Protein AF-A0A2V8X246-F1 (afdb_monomer)

Nearest PDB structures (foldseek):
  6pwk-assembly1_B  TM=8.351E-01  e=4.492E-05  Vibrio cholerae O1 str. 2010EL-1786
  5irf-assembly2_B  TM=7.616E-01  e=2.683E+00  Roseburia intestinalis XB6B4
  5irg-assembly1_A  TM=8.166E-01  e=4.002E+00  Roseburia intestinalis XB6B4
  6ar1-assembly1_A  TM=6.559E-01  e=4.002E+00  Geobacillus stearothermophilus

Radius of gyration: 13.62 Å; Cα contacts (8 Å, |Δi|>4): 117; chains: 1; bounding box: 33×28×34 Å

Structure (mmCIF, N/CA/C/O backbone):
data_AF-A0A2V8X246-F1
#
_entry.id   AF-A0A2V8X246-F1
#
loop_
_atom_site.group_PDB
_atom_site.id
_atom_site.type_symbol
_atom_site.label_atom_id
_atom_site.label_alt_id
_atom_site.label_comp_id
_atom_site.label_asym_id
_atom_site.label_entity_id
_atom_site.label_seq_id
_atom_site.pdbx_PDB_ins_code
_atom_site.Cartn_x
_atom_site.Cartn_y
_atom_site.Cartn_z
_atom_site.occupancy
_atom_site.B_iso_or_equiv
_atom_site.auth_seq_id
_atom_site.auth_comp_id
_atom_site.auth_asym_id
_atom_site.auth_atom_id
_atom_site.pdbx_PDB_model_num
ATOM 1 N N . MET A 1 1 ?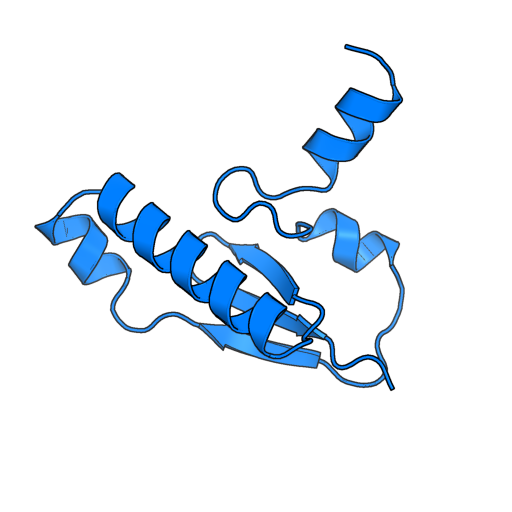 7.720 18.106 13.584 1.00 74.81 1 MET A N 1
ATOM 2 C CA . MET A 1 1 ? 6.454 17.372 13.395 1.00 74.81 1 MET A CA 1
ATOM 3 C C . MET A 1 1 ? 5.668 17.385 14.689 1.00 74.81 1 MET A C 1
ATOM 5 O O . MET A 1 1 ? 6.278 17.259 15.746 1.00 74.81 1 MET A O 1
ATOM 9 N N . SER A 1 2 ? 4.349 17.556 14.618 1.00 94.06 2 SER A N 1
ATOM 10 C CA . SER A 1 2 ? 3.457 17.348 15.760 1.00 94.06 2 SER A CA 1
ATOM 11 C C . SER A 1 2 ? 3.306 15.845 16.066 1.00 94.06 2 SER A C 1
ATOM 13 O O . SER A 1 2 ? 3.554 15.017 15.184 1.00 94.06 2 SER A O 1
ATOM 15 N N . PRO A 1 3 ? 2.874 15.462 17.283 1.00 91.38 3 PRO A N 1
ATOM 16 C CA . PRO A 1 3 ? 2.559 14.065 17.604 1.00 91.38 3 PRO A CA 1
ATOM 17 C C . PRO A 1 3 ? 1.540 13.434 16.643 1.00 91.38 3 PRO A C 1
ATOM 19 O O . PRO A 1 3 ? 1.615 12.248 16.342 1.00 91.38 3 PRO A O 1
ATOM 22 N N . GLU A 1 4 ? 0.613 14.240 16.126 1.00 88.88 4 GLU A N 1
ATOM 23 C CA . GLU A 1 4 ? -0.405 13.812 15.168 1.00 88.88 4 GLU A CA 1
ATOM 24 C C . GLU A 1 4 ? 0.185 13.492 13.790 1.00 88.88 4 GLU A C 1
ATOM 26 O O . GLU A 1 4 ? -0.129 12.452 13.217 1.00 88.88 4 GLU A O 1
ATOM 31 N N . GLN A 1 5 ? 1.108 14.324 13.295 1.00 87.44 5 GLN A N 1
ATOM 32 C CA . GLN A 1 5 ? 1.837 14.048 12.052 1.00 87.44 5 GLN A CA 1
ATOM 33 C C . GLN A 1 5 ? 2.658 12.759 12.164 1.00 87.44 5 GLN A C 1
ATOM 35 O O . GLN A 1 5 ? 2.649 11.937 11.254 1.00 87.44 5 GLN A O 1
ATOM 40 N N . LEU A 1 6 ? 3.303 12.546 13.315 1.00 88.12 6 LEU A N 1
ATOM 41 C CA . LEU A 1 6 ? 4.074 11.331 13.584 1.00 88.12 6 LEU A CA 1
ATOM 42 C C . LEU A 1 6 ? 3.178 10.086 13.597 1.00 88.12 6 LEU A C 1
ATOM 44 O O . LEU A 1 6 ? 3.543 9.041 13.064 1.00 88.12 6 LEU A O 1
ATOM 48 N N . ARG A 1 7 ? 1.980 10.206 14.181 1.00 88.25 7 ARG A N 1
ATOM 49 C CA . ARG A 1 7 ? 0.991 9.127 14.191 1.00 88.25 7 ARG A CA 1
ATOM 50 C C . ARG A 1 7 ? 0.499 8.802 12.781 1.00 88.25 7 ARG A C 1
ATOM 52 O O . ARG A 1 7 ? 0.405 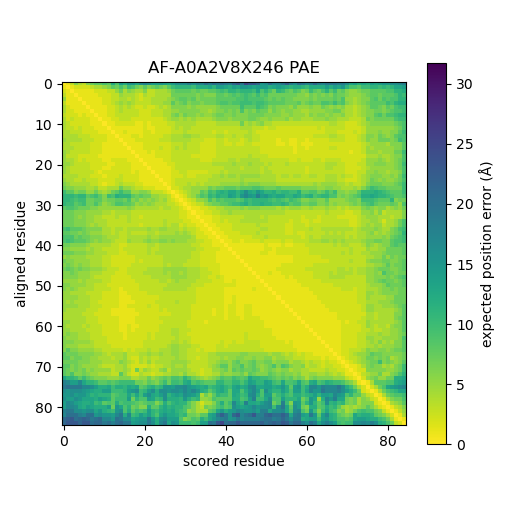7.628 12.444 1.00 88.25 7 ARG A O 1
ATOM 59 N N . GLN A 1 8 ? 0.213 9.812 11.963 1.00 86.00 8 GLN A N 1
ATOM 60 C CA . GLN A 1 8 ? -0.235 9.608 10.583 1.00 86.00 8 GLN A CA 1
ATOM 61 C C . GLN A 1 8 ? 0.818 8.893 9.730 1.00 86.00 8 GLN A C 1
ATOM 63 O O . GLN A 1 8 ? 0.485 7.935 9.034 1.00 86.00 8 GLN A O 1
ATOM 68 N N . GLU A 1 9 ? 2.090 9.280 9.837 1.00 88.81 9 GLU A N 1
ATOM 69 C CA . GLU A 1 9 ? 3.184 8.595 9.136 1.00 88.81 9 GLU A CA 1
ATOM 70 C C . GLU A 1 9 ? 3.355 7.140 9.595 1.00 88.81 9 GLU A C 1
ATOM 72 O O . GLU A 1 9 ? 3.546 6.245 8.775 1.00 88.81 9 GLU A O 1
ATOM 77 N N . LEU A 1 10 ? 3.210 6.867 10.895 1.00 91.75 10 LEU A N 1
ATOM 78 C CA . LEU A 1 10 ? 3.303 5.507 11.435 1.00 91.75 10 LEU A CA 1
ATOM 79 C C . LEU A 1 10 ? 2.163 4.584 10.993 1.00 91.75 10 LEU A C 1
ATOM 81 O O . LEU A 1 10 ? 2.324 3.363 11.062 1.00 91.75 10 LEU A O 1
ATOM 85 N N . LEU A 1 11 ? 1.028 5.142 10.571 1.00 92.19 11 LEU A N 1
ATOM 86 C CA . LEU A 1 11 ? -0.190 4.406 10.226 1.00 92.19 11 LEU A CA 1
ATOM 87 C C . LEU A 1 11 ? -0.495 4.400 8.727 1.00 92.19 11 LEU A C 1
ATOM 89 O O . LEU A 1 11 ? -1.418 3.708 8.307 1.00 92.19 11 LEU A O 1
ATOM 93 N N . THR A 1 12 ? 0.295 5.095 7.909 1.00 91.38 12 THR A N 1
ATOM 94 C CA . THR A 1 12 ? 0.054 5.230 6.468 1.00 91.38 12 THR A CA 1
ATOM 95 C C . THR A 1 12 ? 1.179 4.590 5.660 1.00 91.38 12 THR A C 1
ATOM 97 O O . THR A 1 12 ? 2.345 4.600 6.044 1.00 91.38 12 THR A O 1
ATOM 100 N N . CYS A 1 13 ? 0.835 3.981 4.530 1.00 91.38 13 CYS A N 1
ATOM 101 C CA . CYS A 1 13 ? 1.796 3.526 3.537 1.00 91.38 13 CYS A CA 1
ATOM 102 C C . CYS A 1 13 ? 2.200 4.706 2.649 1.00 91.38 13 CYS A C 1
ATOM 104 O O . CYS A 1 13 ? 1.359 5.257 1.944 1.00 91.38 13 CYS A O 1
ATOM 106 N N . GLU A 1 14 ? 3.486 5.045 2.628 1.00 90.62 14 GLU A N 1
ATOM 107 C CA . GLU A 1 14 ? 4.026 6.179 1.864 1.00 90.62 14 GLU A CA 1
ATOM 108 C C . GLU A 1 14 ? 3.701 6.115 0.360 1.00 90.62 14 GLU A C 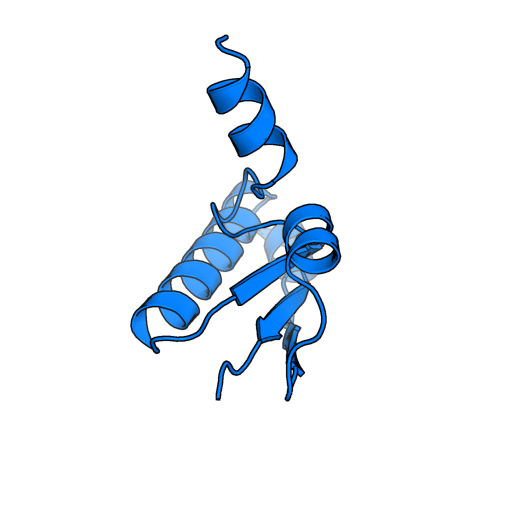1
ATOM 110 O O . GLU A 1 14 ? 3.321 7.115 -0.244 1.00 90.62 14 GLU A O 1
ATOM 115 N N . VAL A 1 15 ? 3.773 4.923 -0.242 1.00 91.19 15 VAL A N 1
ATOM 116 C CA . VAL A 1 15 ? 3.562 4.746 -1.687 1.00 91.19 15 VAL A CA 1
ATOM 117 C C . VAL A 1 15 ? 2.090 4.886 -2.075 1.00 91.19 15 VAL A C 1
ATOM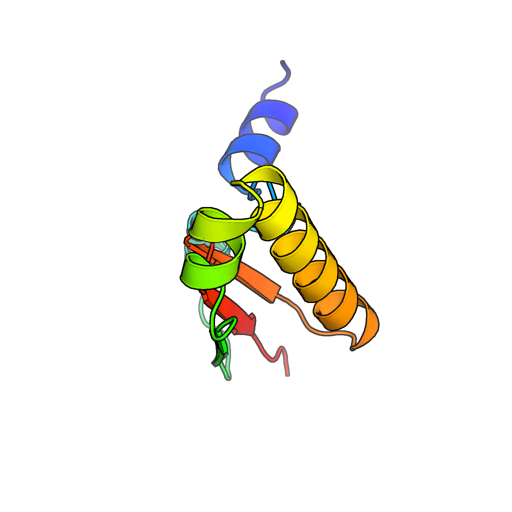 119 O O . VAL A 1 15 ? 1.767 5.549 -3.055 1.00 91.19 15 VAL A O 1
ATOM 122 N N . THR A 1 16 ? 1.185 4.248 -1.331 1.00 91.56 16 THR A N 1
ATOM 123 C CA . THR A 1 16 ? -0.239 4.145 -1.712 1.00 91.56 16 THR A CA 1
ATOM 124 C C . THR A 1 16 ? -1.128 5.183 -1.030 1.00 91.56 16 THR A C 1
ATOM 126 O O . THR A 1 16 ? -2.262 5.408 -1.452 1.00 91.56 16 THR A O 1
ATOM 129 N N . GLY A 1 17 ? -0.648 5.788 0.059 1.00 91.12 17 GLY A N 1
ATOM 130 C CA . GLY A 1 17 ? -1.440 6.624 0.956 1.00 91.12 17 GLY A CA 1
ATOM 131 C C . GLY A 1 17 ? -2.553 5.868 1.690 1.00 91.12 17 GLY A C 1
ATOM 132 O O . GLY A 1 17 ? -3.395 6.508 2.312 1.00 91.12 17 GLY A O 1
ATOM 133 N N . LEU A 1 18 ? -2.626 4.537 1.575 1.00 91.00 18 LEU A N 1
ATOM 134 C CA . LEU A 1 18 ? -3.575 3.710 2.324 1.00 91.00 18 LEU A CA 1
ATOM 135 C C . LEU A 1 18 ? -3.066 3.481 3.752 1.00 91.00 18 LEU A C 1
ATOM 137 O O . LEU A 1 18 ? -1.848 3.515 3.963 1.00 91.00 18 LEU A O 1
ATOM 141 N N . PRO A 1 19 ? -3.953 3.182 4.716 1.00 91.50 19 PRO A N 1
ATOM 142 C CA . PRO A 1 19 ? -3.532 2.677 6.011 1.00 91.50 19 PRO A CA 1
ATOM 143 C C . PRO A 1 19 ? -2.593 1.475 5.847 1.00 91.50 19 PRO A C 1
ATOM 145 O O . PRO A 1 19 ? -2.745 0.655 4.936 1.00 91.50 19 PRO A O 1
ATOM 148 N N . ASN A 1 20 ? -1.577 1.394 6.697 1.00 89.81 20 ASN A N 1
ATOM 149 C CA . ASN A 1 20 ? -0.598 0.317 6.664 1.00 89.81 20 ASN A CA 1
ATOM 150 C C . ASN A 1 20 ? -1.002 -0.835 7.599 1.00 89.81 20 ASN A C 1
ATOM 152 O O . ASN A 1 20 ? -2.029 -0.792 8.278 1.00 89.81 20 ASN A O 1
ATOM 156 N N . ARG A 1 21 ? -0.166 -1.874 7.670 1.00 85.88 21 ARG A N 1
ATOM 157 C CA . ARG A 1 21 ? -0.420 -3.033 8.536 1.00 85.88 21 ARG A CA 1
ATOM 158 C C . ARG A 1 21 ? -0.709 -2.660 9.995 1.00 85.88 21 ARG A C 1
ATOM 160 O O . ARG A 1 21 ? -1.603 -3.249 10.589 1.00 85.88 21 ARG A O 1
ATOM 167 N N . ARG A 1 22 ? 0.010 -1.684 10.554 1.00 89.12 22 ARG A N 1
ATOM 168 C CA . ARG A 1 22 ? -0.199 -1.243 11.939 1.00 89.12 22 ARG A CA 1
ATOM 169 C C . ARG A 1 22 ? -1.598 -0.663 12.119 1.00 89.12 22 ARG A C 1
ATOM 171 O O . ARG A 1 22 ? -2.247 -0.974 13.106 1.00 89.12 22 ARG A O 1
ATOM 178 N N 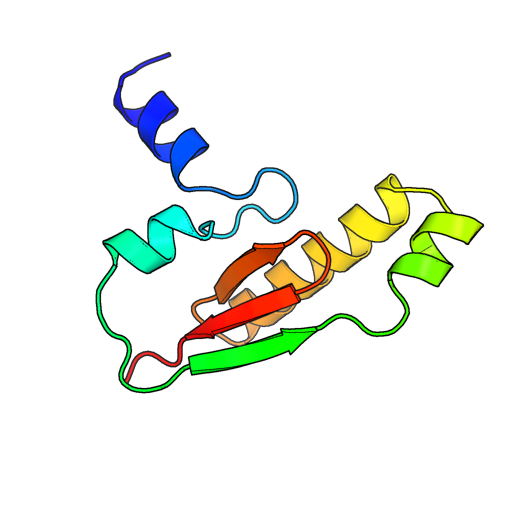. ALA A 1 23 ? -2.066 0.133 11.161 1.00 88.38 23 ALA A N 1
ATOM 179 C CA . ALA A 1 23 ? -3.416 0.681 11.207 1.00 88.38 23 ALA A CA 1
ATOM 180 C C . ALA A 1 23 ? -4.491 -0.413 11.178 1.00 88.38 23 ALA A C 1
ATOM 182 O O . ALA A 1 23 ? -5.479 -0.294 11.892 1.00 88.38 23 ALA A O 1
ATOM 183 N N . PHE A 1 24 ? -4.278 -1.496 10.422 1.00 83.69 24 PHE A N 1
ATOM 184 C CA . PHE A 1 24 ? -5.164 -2.664 10.470 1.00 83.69 24 PHE A CA 1
ATOM 185 C C . PHE A 1 24 ? -5.166 -3.330 11.841 1.00 83.69 24 PHE A C 1
ATOM 187 O O . PHE A 1 24 ? -6.227 -3.568 12.406 1.00 83.69 24 PHE A O 1
ATOM 194 N N . ASP A 1 25 ? -3.977 -3.608 12.378 1.00 85.19 25 ASP A N 1
ATOM 195 C CA . ASP A 1 25 ? -3.847 -4.285 13.666 1.00 85.19 25 ASP A CA 1
ATOM 196 C C . ASP A 1 25 ? -4.445 -3.427 14.811 1.00 85.19 25 ASP A C 1
ATOM 198 O O . ASP A 1 25 ? -4.959 -3.975 15.783 1.00 85.19 25 ASP A O 1
ATOM 202 N N . GLU A 1 26 ? -4.432 -2.090 14.688 1.00 88.75 26 GLU A N 1
ATOM 203 C CA . GLU A 1 26 ? -5.070 -1.153 15.631 1.00 88.75 26 GLU A CA 1
ATOM 204 C C . GLU A 1 26 ? -6.592 -1.000 15.439 1.00 88.75 26 GLU A C 1
ATOM 206 O O . GLU A 1 26 ? -7.281 -0.647 16.396 1.00 88.75 26 GLU A O 1
ATOM 211 N N . ALA A 1 27 ? -7.131 -1.250 14.239 1.00 82.25 27 ALA A N 1
ATOM 212 C CA . ALA A 1 27 ? -8.556 -1.072 13.932 1.00 82.25 27 ALA A CA 1
ATOM 213 C C . ALA A 1 27 ? -9.461 -2.163 14.540 1.00 82.25 27 ALA A C 1
ATOM 215 O O . ALA A 1 27 ? -10.665 -1.950 14.683 1.00 82.25 27 ALA A O 1
ATOM 216 N N . GLY A 1 28 ? -8.892 -3.305 14.938 1.00 76.94 28 GLY A N 1
ATOM 217 C CA . GLY A 1 28 ? -9.632 -4.436 15.503 1.00 76.94 28 GLY A CA 1
ATOM 218 C C . GLY A 1 28 ? -10.152 -5.416 14.446 1.00 76.94 28 GLY A C 1
ATOM 219 O O . GLY A 1 28 ? -9.709 -5.423 13.298 1.00 76.94 28 GLY A O 1
ATOM 220 N N . GLU A 1 29 ? -11.057 -6.311 14.844 1.00 76.50 29 GLU A N 1
ATOM 221 C CA . GLU A 1 29 ? -11.548 -7.383 13.969 1.00 76.50 29 GLU A CA 1
ATOM 222 C C . GLU A 1 29 ? -12.513 -6.857 12.895 1.00 76.50 29 GLU A C 1
ATOM 224 O O . GLU A 1 29 ? -13.455 -6.123 13.187 1.00 76.50 29 GLU A O 1
ATOM 229 N N . SER A 1 30 ? -12.301 -7.276 11.644 1.00 76.69 30 SER A N 1
ATOM 230 C CA . SER A 1 30 ? -13.250 -7.067 10.544 1.00 76.69 30 SER A CA 1
ATOM 231 C C . SER A 1 30 ? -14.101 -8.321 10.321 1.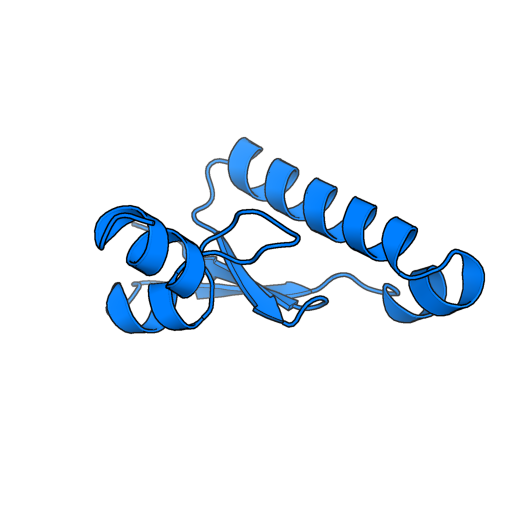00 76.69 30 SER A C 1
ATOM 233 O O . SER A 1 30 ? -13.556 -9.427 10.360 1.00 76.69 30 SER A O 1
ATOM 235 N N . PRO A 1 31 ? -15.407 -8.180 10.023 1.00 79.06 31 PRO A N 1
ATOM 236 C CA . PRO A 1 31 ? -16.302 -9.320 9.814 1.00 79.06 31 PRO A CA 1
ATOM 237 C C . PRO A 1 31 ? -15.923 -10.147 8.578 1.00 79.06 31 PRO A C 1
ATOM 239 O O . PRO A 1 31 ? -16.167 -11.353 8.543 1.00 79.06 31 PRO A O 1
ATOM 242 N N . ALA A 1 32 ? -15.304 -9.517 7.575 1.00 82.00 32 ALA A N 1
ATOM 243 C CA . ALA A 1 32 ? -14.727 -10.191 6.424 1.00 82.00 32 ALA A CA 1
ATOM 244 C C . ALA A 1 32 ? -13.522 -9.420 5.871 1.00 82.00 32 ALA A C 1
ATOM 246 O O . ALA A 1 32 ? -13.490 -8.188 5.850 1.00 82.00 32 ALA A O 1
ATOM 247 N N . VAL A 1 33 ? -12.533 -10.167 5.384 1.00 83.56 33 VAL A N 1
ATOM 248 C CA . VAL A 1 33 ? -11.321 -9.618 4.774 1.00 83.56 33 VAL A CA 1
ATOM 249 C C . VAL A 1 33 ? -11.047 -10.346 3.466 1.00 83.56 33 VAL A C 1
ATOM 251 O O . VAL A 1 33 ? -11.030 -11.575 3.416 1.00 83.56 33 VAL A O 1
ATOM 254 N N . ALA A 1 34 ? -10.808 -9.577 2.412 1.00 84.44 34 ALA A N 1
ATOM 255 C CA . ALA A 1 34 ? -10.359 -10.050 1.118 1.00 84.44 34 ALA A CA 1
ATOM 256 C C . ALA A 1 34 ? -8.879 -9.710 0.903 1.00 84.44 34 ALA A C 1
ATOM 258 O O . ALA A 1 34 ? -8.362 -8.683 1.343 1.00 84.44 34 ALA A O 1
ATOM 259 N N . LEU A 1 35 ? -8.192 -10.594 0.191 1.00 84.62 35 LEU A N 1
ATOM 260 C CA . LEU A 1 35 ? -6.799 -10.447 -0.205 1.00 84.62 35 LEU A CA 1
ATOM 261 C C . LEU A 1 35 ? -6.743 -10.121 -1.694 1.00 84.62 35 LEU A C 1
ATOM 263 O O . LEU A 1 35 ? -7.320 -10.840 -2.507 1.00 84.62 35 LEU A O 1
ATOM 267 N N . SER A 1 36 ? -6.036 -9.053 -2.051 1.00 84.25 36 SER A N 1
ATOM 268 C CA . SER A 1 36 ? -5.839 -8.643 -3.438 1.00 84.25 36 SER A CA 1
ATOM 269 C C . SER A 1 36 ? -4.355 -8.415 -3.702 1.00 84.25 36 SER A C 1
ATOM 271 O O . SER A 1 36 ? -3.720 -7.572 -3.064 1.00 84.25 36 SER A O 1
ATOM 273 N N . ASP A 1 37 ? -3.804 -9.101 -4.696 1.00 85.31 37 ASP A N 1
ATOM 274 C CA . ASP A 1 37 ? -2.422 -8.925 -5.158 1.00 85.31 37 ASP A CA 1
ATOM 275 C C . ASP A 1 37 ? -2.380 -8.219 -6.527 1.00 85.31 37 ASP A C 1
ATOM 277 O O . ASP A 1 37 ? -3.423 -8.038 -7.158 1.00 85.31 37 ASP A O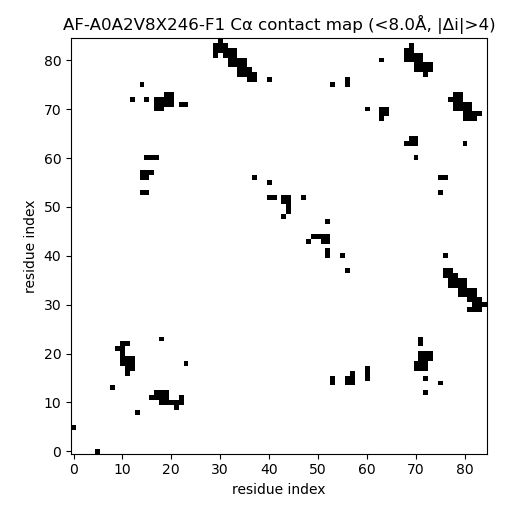 1
ATOM 281 N N . LEU A 1 38 ? -1.218 -7.707 -6.938 1.00 87.25 38 LEU A N 1
ATOM 282 C CA . LEU A 1 38 ? -0.986 -7.225 -8.305 1.00 87.25 38 LEU A CA 1
ATOM 283 C C . LEU A 1 38 ? -0.083 -8.213 -9.037 1.00 87.25 38 LEU A C 1
ATOM 285 O O . LEU A 1 38 ? 1.137 -8.212 -8.847 1.00 87.25 38 LEU A O 1
ATOM 289 N N . ASP A 1 39 ? -0.679 -8.995 -9.931 1.00 89.12 39 ASP A N 1
ATOM 290 C CA . ASP A 1 39 ? 0.071 -9.944 -10.740 1.00 89.12 39 ASP A CA 1
ATOM 291 C C . ASP A 1 39 ? 1.121 -9.235 -11.606 1.00 89.12 39 ASP A C 1
ATOM 293 O O . ASP A 1 39 ? 0.871 -8.209 -12.242 1.00 89.12 39 ASP A O 1
ATOM 297 N N . GLY A 1 40 ? 2.328 -9.801 -11.646 1.00 89.19 40 GLY A N 1
ATOM 298 C CA . GLY A 1 40 ? 3.394 -9.329 -12.530 1.00 89.19 40 GLY A CA 1
ATOM 299 C C . GLY A 1 40 ? 4.106 -8.046 -12.088 1.00 89.19 40 GLY A C 1
ATOM 300 O O . GLY A 1 40 ? 4.954 -7.559 -12.837 1.00 89.19 40 GLY A O 1
ATOM 301 N N . LEU A 1 41 ? 3.859 -7.523 -10.878 1.00 90.88 41 LEU A N 1
ATOM 302 C CA . LEU A 1 41 ? 4.506 -6.286 -10.411 1.00 90.88 41 LEU A CA 1
ATOM 303 C C . LEU A 1 41 ? 6.042 -6.360 -10.452 1.00 90.88 41 LEU A C 1
ATOM 305 O O . LEU A 1 41 ? 6.698 -5.406 -10.861 1.00 90.88 41 LEU A O 1
ATOM 309 N N . LYS A 1 42 ? 6.630 -7.517 -10.115 1.00 89.25 42 LYS A N 1
ATOM 310 C CA . LYS A 1 42 ? 8.082 -7.728 -10.237 1.00 89.25 42 LYS A CA 1
ATOM 311 C C . LYS A 1 42 ? 8.577 -7.541 -11.674 1.00 89.25 42 LYS A C 1
ATOM 313 O O . LYS A 1 42 ? 9.598 -6.897 -11.873 1.00 89.25 42 LYS A O 1
ATOM 318 N N . ALA A 1 43 ? 7.863 -8.075 -12.663 1.00 94.56 43 ALA A N 1
ATOM 319 C CA . ALA A 1 43 ? 8.256 -7.940 -14.064 1.00 94.56 43 ALA A CA 1
ATOM 320 C C . ALA A 1 43 ? 8.187 -6.477 -14.529 1.00 94.56 43 ALA A C 1
ATOM 322 O O . ALA A 1 43 ? 9.031 -6.038 -15.309 1.00 94.56 43 ALA A O 1
ATOM 323 N N . VAL A 1 44 ? 7.215 -5.712 -14.022 1.00 94.62 44 VAL A N 1
ATOM 324 C CA . VAL A 1 44 ? 7.133 -4.266 -14.262 1.00 94.62 44 VAL A CA 1
ATOM 325 C C . VAL A 1 44 ? 8.318 -3.550 -13.621 1.00 94.62 44 VAL A C 1
ATOM 327 O O . VAL A 1 44 ? 8.991 -2.795 -14.315 1.00 94.62 44 VAL A O 1
ATOM 330 N N . ASN A 1 45 ? 8.630 -3.835 -12.354 1.00 93.38 45 ASN A N 1
ATOM 331 C CA . ASN A 1 45 ? 9.776 -3.239 -11.660 1.00 93.38 45 ASN A CA 1
ATOM 332 C C . ASN A 1 45 ? 11.099 -3.544 -12.369 1.00 93.38 45 ASN A C 1
ATOM 334 O O . ASN A 1 45 ? 11.909 -2.645 -12.576 1.00 93.38 45 ASN A O 1
ATOM 338 N N . ASP A 1 46 ? 11.302 -4.795 -12.780 1.00 95.81 46 ASP A N 1
ATOM 339 C CA . ASP A 1 46 ? 12.529 -5.230 -13.447 1.00 95.81 46 ASP A CA 1
ATOM 340 C C . ASP A 1 46 ? 12.693 -4.565 -14.830 1.00 95.81 46 ASP A C 1
ATOM 342 O O . ASP A 1 46 ? 13.815 -4.310 -15.263 1.00 95.81 46 ASP A O 1
ATOM 346 N N . LYS A 1 47 ? 11.585 -4.269 -15.529 1.00 97.69 47 LYS A N 1
ATOM 347 C CA . LYS A 1 47 ? 11.599 -3.691 -16.884 1.00 97.69 47 LYS A CA 1
ATOM 348 C C . LYS A 1 47 ? 11.555 -2.161 -16.915 1.00 97.69 47 LYS A C 1
ATOM 350 O O . LYS A 1 47 ? 12.123 -1.564 -17.828 1.00 97.69 47 LYS A O 1
ATOM 355 N N . TYR A 1 48 ? 10.858 -1.537 -15.970 1.00 96.69 48 TYR A N 1
ATOM 356 C CA . TYR A 1 48 ? 10.520 -0.109 -15.994 1.00 96.69 48 TYR A CA 1
ATOM 357 C C . TYR A 1 48 ? 10.941 0.648 -14.725 1.00 96.69 48 TYR A C 1
ATOM 359 O O . TYR A 1 48 ? 10.761 1.862 -14.661 1.00 96.69 48 TYR A O 1
ATOM 367 N N . GLY A 1 49 ? 11.528 -0.036 -13.740 1.00 94.12 49 GLY A N 1
ATOM 368 C CA . GLY A 1 49 ? 11.954 0.547 -12.469 1.00 94.12 49 GLY A CA 1
ATOM 369 C C . GLY A 1 49 ? 10.849 0.597 -11.411 1.00 94.12 49 GLY A C 1
ATOM 370 O O . GLY A 1 49 ? 9.668 0.392 -11.695 1.00 94.12 49 GLY A O 1
ATOM 371 N N . TYR A 1 50 ? 11.250 0.877 -10.168 1.00 91.56 50 TYR A N 1
ATOM 372 C CA . TYR A 1 50 ? 10.339 0.912 -9.017 1.00 91.56 50 TYR A CA 1
ATOM 373 C C . TYR A 1 50 ? 9.290 2.025 -9.116 1.00 91.56 50 TYR A C 1
ATOM 375 O O . TYR A 1 50 ? 8.150 1.792 -8.735 1.00 91.56 50 TYR A O 1
ATOM 383 N N . ASP A 1 51 ? 9.615 3.171 -9.721 1.00 95.00 51 ASP A N 1
ATOM 384 C CA . ASP A 1 51 ? 8.653 4.267 -9.920 1.00 95.00 51 ASP A CA 1
ATOM 385 C C . ASP A 1 51 ? 7.429 3.826 -10.745 1.00 95.00 51 ASP A C 1
ATOM 387 O O . ASP A 1 51 ? 6.299 4.250 -10.488 1.00 95.00 51 ASP A O 1
ATOM 391 N N . ALA A 1 52 ? 7.633 2.934 -11.722 1.00 94.69 52 ALA A N 1
ATOM 392 C CA . ALA A 1 52 ? 6.550 2.364 -12.518 1.00 94.69 52 ALA A CA 1
ATOM 393 C C . ALA A 1 52 ? 5.692 1.382 -11.702 1.00 94.69 52 ALA A C 1
ATOM 395 O O . ALA A 1 52 ? 4.467 1.368 -11.840 1.00 94.69 52 ALA A O 1
ATOM 396 N N . GLY A 1 53 ? 6.312 0.588 -10.826 1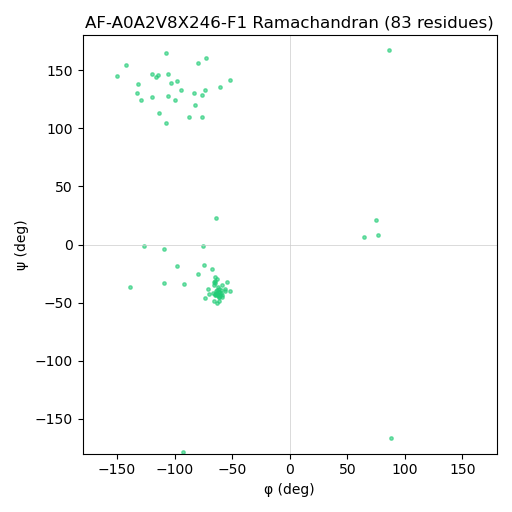.00 93.25 53 GLY A N 1
ATOM 397 C CA . GLY A 1 53 ? 5.585 -0.256 -9.878 1.00 93.25 53 GLY A CA 1
ATOM 398 C C . GLY A 1 53 ? 4.773 0.552 -8.874 1.00 93.25 53 GLY A C 1
ATOM 399 O O . GLY A 1 53 ? 3.603 0.253 -8.638 1.00 93.25 53 GLY A O 1
ATOM 400 N N . ASP A 1 54 ? 5.353 1.625 -8.346 1.00 93.75 54 ASP A N 1
ATOM 401 C CA . ASP A 1 54 ? 4.684 2.551 -7.436 1.00 93.75 54 ASP A CA 1
ATOM 402 C C . ASP A 1 54 ? 3.476 3.213 -8.098 1.00 93.75 54 ASP A C 1
ATOM 404 O O . ASP A 1 54 ? 2.428 3.364 -7.466 1.00 93.75 54 ASP A O 1
ATOM 408 N N . ALA A 1 55 ? 3.575 3.559 -9.386 1.00 94.69 55 ALA A N 1
ATOM 409 C CA . ALA A 1 55 ? 2.440 4.062 -10.153 1.00 94.69 55 ALA A CA 1
ATOM 410 C C . ALA A 1 55 ? 1.296 3.032 -10.242 1.00 94.69 55 ALA A C 1
ATOM 412 O O . ALA A 1 55 ? 0.133 3.402 -10.069 1.00 94.69 55 ALA A O 1
ATOM 413 N N . LEU A 1 56 ? 1.600 1.743 -10.440 1.00 93.25 56 LEU A N 1
ATOM 414 C CA . LEU A 1 56 ? 0.589 0.677 -10.435 1.00 93.25 56 LEU A CA 1
ATOM 415 C C . LEU A 1 56 ? -0.043 0.475 -9.054 1.00 93.25 56 LEU A C 1
ATOM 417 O O . LEU A 1 56 ? -1.262 0.328 -8.949 1.00 93.25 56 LEU A O 1
ATOM 421 N N . LEU A 1 57 ? 0.761 0.506 -7.990 1.00 92.12 57 LEU A N 1
ATOM 422 C CA . LEU A 1 57 ? 0.269 0.408 -6.614 1.00 92.12 57 LEU A CA 1
ATOM 423 C C . LEU A 1 57 ? -0.669 1.570 -6.271 1.00 92.12 57 LEU A C 1
ATOM 425 O O . LEU A 1 57 ? -1.738 1.350 -5.698 1.00 92.12 57 LEU A O 1
ATOM 429 N N . LYS A 1 58 ? -0.305 2.796 -6.666 1.00 93.62 58 LYS A N 1
ATOM 430 C CA . LYS A 1 58 ? -1.150 3.991 -6.522 1.00 93.62 58 LYS A CA 1
ATOM 431 C C . LYS A 1 58 ? -2.453 3.850 -7.305 1.00 93.62 58 LYS A C 1
ATOM 433 O O . LYS A 1 58 ? -3.514 4.107 -6.747 1.00 93.62 58 LYS A O 1
ATOM 438 N N . ALA A 1 59 ? -2.393 3.381 -8.552 1.00 93.88 59 ALA A N 1
ATOM 439 C CA . ALA A 1 59 ? -3.584 3.164 -9.373 1.00 93.88 59 ALA A CA 1
ATOM 440 C C . ALA A 1 59 ? -4.543 2.137 -8.747 1.00 93.88 59 ALA A C 1
ATOM 442 O O . ALA A 1 59 ? -5.746 2.382 -8.676 1.00 93.88 59 ALA A O 1
ATOM 443 N N . LYS A 1 60 ? -4.020 1.025 -8.215 1.00 91.25 60 LYS A N 1
ATOM 444 C CA . LYS A 1 60 ? -4.824 0.041 -7.477 1.00 91.25 60 LYS A CA 1
ATOM 445 C C . LYS A 1 60 ? -5.464 0.640 -6.226 1.00 91.25 60 LYS A C 1
ATOM 447 O O . LYS A 1 60 ? -6.644 0.410 -5.984 1.00 91.25 60 LYS A O 1
ATOM 452 N N . ALA A 1 61 ? -4.706 1.400 -5.437 1.00 90.94 61 ALA A N 1
ATOM 453 C CA . ALA A 1 61 ? -5.233 2.057 -4.244 1.00 90.94 61 ALA A CA 1
ATOM 454 C C . ALA A 1 61 ? -6.380 3.023 -4.581 1.00 90.94 61 ALA A C 1
ATOM 456 O O . ALA A 1 61 ? -7.399 3.030 -3.892 1.00 90.94 61 ALA A O 1
ATOM 457 N N . THR A 1 62 ? -6.242 3.790 -5.665 1.00 92.81 62 THR A N 1
ATOM 458 C CA . THR A 1 62 ? -7.313 4.648 -6.187 1.00 92.81 62 THR A CA 1
ATOM 459 C C . THR A 1 62 ? -8.535 3.832 -6.595 1.00 92.81 62 THR A C 1
ATOM 461 O O . THR A 1 62 ? -9.627 4.131 -6.125 1.00 92.81 62 THR A O 1
ATOM 464 N N . ALA A 1 63 ? -8.361 2.757 -7.369 1.00 92.56 63 ALA A N 1
ATOM 465 C CA . ALA A 1 63 ? -9.474 1.915 -7.810 1.00 92.56 63 ALA A CA 1
ATOM 466 C C . ALA A 1 63 ? -10.255 1.291 -6.637 1.00 92.56 63 ALA A C 1
ATOM 468 O O . ALA A 1 63 ? -11.481 1.228 -6.669 1.00 92.56 63 ALA A O 1
ATOM 469 N N . LEU A 1 64 ? -9.562 0.867 -5.573 1.00 89.19 64 LEU A N 1
ATOM 470 C CA . LEU A 1 64 ? -10.206 0.348 -4.361 1.00 89.19 64 LEU A CA 1
ATOM 471 C C . LEU A 1 64 ? -11.034 1.427 -3.646 1.00 89.19 64 LEU A C 1
ATOM 473 O O . LEU A 1 64 ? -12.169 1.164 -3.255 1.00 89.19 64 LEU A O 1
ATOM 477 N N . ARG A 1 65 ? -10.505 2.652 -3.532 1.00 88.56 65 ARG A N 1
ATOM 478 C CA . ARG A 1 65 ? -11.240 3.791 -2.954 1.00 88.56 65 ARG A CA 1
ATOM 479 C C . ARG A 1 65 ? -12.463 4.170 -3.783 1.00 88.56 65 ARG A C 1
ATOM 481 O O . ARG A 1 65 ? -13.523 4.412 -3.219 1.00 88.56 65 ARG A O 1
ATOM 488 N N . GLU A 1 66 ? -12.327 4.207 -5.106 1.00 90.81 66 GLU A N 1
ATOM 489 C CA . GLU A 1 66 ? -13.428 4.516 -6.029 1.00 90.81 66 GLU A CA 1
ATOM 490 C C . GLU A 1 66 ? -14.530 3.452 -5.992 1.00 90.81 66 GLU A C 1
ATOM 492 O O . GLU A 1 66 ? -15.706 3.776 -6.138 1.00 90.81 66 GLU A O 1
ATOM 497 N N . ALA A 1 67 ? -14.167 2.195 -5.723 1.00 89.38 67 ALA A N 1
ATOM 498 C CA . ALA A 1 67 ? -15.114 1.113 -5.474 1.00 89.38 67 ALA A CA 1
ATOM 499 C C . ALA A 1 67 ? -15.779 1.176 -4.081 1.00 89.38 67 ALA A C 1
ATOM 501 O O . ALA A 1 67 ? -16.607 0.322 -3.771 1.00 89.38 67 ALA A O 1
ATOM 502 N N . GLY A 1 68 ? -15.431 2.160 -3.242 1.00 86.69 68 GLY A N 1
ATOM 503 C CA . GLY A 1 68 ? -15.973 2.323 -1.890 1.00 86.69 68 GLY A CA 1
ATOM 504 C C . GLY A 1 68 ? -15.421 1.322 -0.875 1.00 86.69 68 GLY A C 1
ATOM 505 O O . GLY A 1 68 ? -16.062 1.071 0.140 1.00 86.69 68 GLY A O 1
ATOM 506 N N . LEU A 1 69 ? -14.261 0.724 -1.150 1.00 85.38 69 LEU A N 1
ATOM 507 C CA . LEU A 1 69 ? -13.672 -0.309 -0.308 1.00 85.38 69 LEU A CA 1
ATOM 508 C C . LEU A 1 69 ? -12.664 0.289 0.678 1.00 85.38 69 LEU A C 1
ATOM 510 O O . LEU A 1 69 ? -11.760 1.037 0.294 1.00 85.38 69 LEU A O 1
ATOM 514 N N . GLU A 1 70 ? -12.765 -0.109 1.945 1.00 82.56 70 GLU A N 1
ATOM 515 C CA . GLU A 1 70 ? -11.731 0.171 2.937 1.00 82.56 70 GLU A CA 1
ATOM 516 C C . GLU A 1 70 ? -10.539 -0.767 2.713 1.00 82.56 70 GLU A C 1
ATOM 518 O O . GLU A 1 70 ? -10.606 -1.984 2.901 1.00 82.56 70 GLU A O 1
ATOM 523 N N . ALA A 1 71 ? -9.426 -0.199 2.248 1.00 84.12 71 ALA A N 1
ATOM 524 C CA . ALA A 1 71 ? -8.249 -0.956 1.844 1.00 84.12 71 ALA A CA 1
ATOM 525 C C . ALA A 1 71 ? -7.013 -0.580 2.656 1.00 84.12 71 ALA A C 1
ATOM 527 O O . ALA A 1 71 ? -6.808 0.575 3.020 1.00 84.12 71 ALA A O 1
ATOM 528 N N . ILE A 1 72 ? -6.157 -1.571 2.882 1.00 84.06 72 ILE A N 1
ATOM 529 C CA . ILE A 1 72 ? -4.941 -1.475 3.684 1.00 84.06 72 ILE A CA 1
ATOM 530 C C . ILE A 1 72 ? -3.789 -2.092 2.898 1.00 84.06 72 ILE A C 1
ATOM 532 O O . ILE A 1 72 ? -3.914 -3.160 2.290 1.00 84.06 72 ILE A O 1
ATOM 536 N N . THR A 1 73 ? -2.629 -1.446 2.939 1.00 83.62 73 THR A N 1
ATOM 537 C CA . THR A 1 73 ? -1.410 -1.953 2.305 1.00 83.62 73 THR A CA 1
ATOM 538 C C . THR A 1 73 ? -0.507 -2.620 3.339 1.00 83.62 73 THR A C 1
ATOM 540 O O . THR A 1 73 ? -0.108 -2.004 4.325 1.00 83.62 73 THR A O 1
ATOM 543 N N . ILE A 1 74 ? -0.147 -3.887 3.107 1.00 72.25 74 ILE A N 1
ATOM 544 C CA . ILE A 1 74 ? 0.701 -4.666 4.032 1.00 72.25 74 ILE A CA 1
ATOM 545 C C . ILE A 1 74 ? 2.101 -4.893 3.448 1.00 72.25 74 ILE A C 1
ATOM 547 O O . ILE A 1 74 ? 3.087 -4.888 4.183 1.00 72.25 74 ILE A O 1
ATOM 551 N N . LYS A 1 75 ? 2.210 -5.029 2.124 1.00 69.00 75 LYS A N 1
ATOM 552 C CA . LYS A 1 75 ? 3.473 -5.066 1.375 1.00 69.00 75 LYS A CA 1
ATOM 553 C C . LYS A 1 75 ? 3.293 -4.315 0.062 1.00 69.00 75 LYS A C 1
ATOM 555 O O . LYS A 1 75 ? 2.187 -4.288 -0.463 1.00 69.00 75 LYS A O 1
ATOM 560 N N . ALA A 1 76 ? 4.374 -3.791 -0.510 1.00 62.38 76 ALA A N 1
ATOM 561 C CA . ALA A 1 76 ? 4.394 -3.101 -1.809 1.00 62.38 76 ALA A CA 1
ATOM 562 C C . ALA A 1 76 ? 4.023 -3.992 -3.026 1.00 62.38 76 ALA A C 1
ATOM 564 O O . ALA A 1 76 ? 4.416 -3.709 -4.144 1.00 62.38 76 ALA A O 1
ATOM 565 N N . THR A 1 77 ? 3.303 -5.092 -2.821 1.00 59.50 77 THR A N 1
ATOM 566 C CA . THR A 1 77 ? 2.770 -6.017 -3.838 1.00 59.50 77 THR A CA 1
ATOM 567 C C . THR A 1 77 ? 1.343 -6.440 -3.474 1.00 59.50 77 THR A C 1
ATOM 569 O O . THR A 1 77 ? 0.479 -6.540 -4.342 1.00 59.50 77 THR A O 1
ATOM 572 N N . SER A 1 78 ? 1.076 -6.609 -2.173 1.00 58.06 78 SER A N 1
ATOM 573 C CA . SER A 1 78 ? -0.143 -7.221 -1.648 1.00 58.06 78 SER A CA 1
ATOM 574 C C . SER A 1 78 ? -0.928 -6.248 -0.763 1.00 58.06 78 SER A C 1
ATOM 576 O O . SER A 1 78 ? -0.409 -5.700 0.219 1.00 58.06 78 SER A O 1
ATOM 578 N N . SER A 1 79 ? -2.208 -6.079 -1.092 1.00 59.53 79 SER A N 1
ATOM 579 C CA . SER A 1 79 ? -3.169 -5.250 -0.362 1.00 59.53 79 SER A CA 1
ATOM 580 C C . SER A 1 79 ? -4.258 -6.133 0.241 1.00 59.53 79 SER A C 1
ATOM 582 O O . SER A 1 79 ? -4.667 -7.133 -0.350 1.00 59.53 79 SER A O 1
ATOM 584 N N . TYR A 1 80 ? -4.743 -5.748 1.412 1.00 58.81 80 TYR A N 1
ATOM 585 C CA . TYR A 1 80 ? -5.928 -6.334 2.019 1.00 58.81 80 TYR A CA 1
ATOM 586 C C . TYR A 1 80 ? -7.073 -5.352 1.828 1.00 58.81 80 TYR A C 1
ATOM 588 O O . TYR A 1 80 ? -6.898 -4.141 1.950 1.00 58.81 80 TYR A O 1
ATOM 596 N N . VAL A 1 81 ? -8.238 -5.882 1.506 1.00 60.16 81 VAL A N 1
ATOM 597 C CA . VAL A 1 81 ? -9.476 -5.129 1.414 1.00 60.16 81 VAL A CA 1
ATOM 598 C C . VAL A 1 81 ? -10.364 -5.648 2.528 1.00 60.16 81 VAL A C 1
ATOM 600 O O . VAL A 1 81 ? -10.747 -6.816 2.511 1.00 60.16 81 VAL A O 1
ATOM 603 N N . ALA A 1 82 ? -10.647 -4.818 3.522 1.00 59.25 82 ALA A N 1
ATOM 604 C CA . ALA A 1 82 ? -11.632 -5.162 4.532 1.00 59.25 82 ALA A CA 1
ATOM 605 C C . ALA A 1 82 ? -13.015 -4.816 3.974 1.00 59.25 82 ALA A C 1
ATOM 607 O O . ALA A 1 82 ? -13.228 -3.723 3.453 1.00 59.25 82 ALA A O 1
ATOM 608 N N . ALA A 1 83 ? -13.950 -5.759 4.050 1.00 52.75 83 ALA A N 1
ATOM 609 C CA . ALA A 1 83 ? -15.352 -5.431 3.864 1.00 52.75 83 ALA A CA 1
ATOM 610 C C . ALA A 1 83 ? -15.885 -5.022 5.238 1.00 52.75 83 ALA A C 1
ATOM 612 O O . ALA A 1 83 ? -15.985 -5.857 6.142 1.00 52.75 83 ALA A O 1
ATOM 613 N N . THR A 1 84 ? -16.179 -3.738 5.408 1.00 51.81 84 THR A N 1
ATOM 614 C CA . THR A 1 84 ? -16.991 -3.282 6.532 1.00 51.81 84 THR A CA 1
ATOM 615 C C . THR A 1 84 ? -18.446 -3.635 6.221 1.00 51.81 84 THR A C 1
ATOM 617 O O . THR A 1 84 ? -18.917 -3.435 5.101 1.00 51.81 84 THR A O 1
ATOM 620 N N . ALA A 1 85 ? -19.104 -4.303 7.170 1.00 44.56 85 ALA A N 1
ATOM 621 C CA . ALA A 1 85 ? -20.525 -4.632 7.077 1.00 44.56 85 ALA A CA 1
ATOM 622 C C . ALA A 1 85 ? -21.391 -3.380 7.264 1.00 44.56 85 ALA A C 1
ATOM 624 O O . ALA A 1 85 ? -20.971 -2.501 8.052 1.00 44.56 85 ALA A O 1
#

Solvent-accessible surface area (backbone atoms only — not comparable to full-atom values): 4833 Å² total; per-residue (Å²): 131,54,74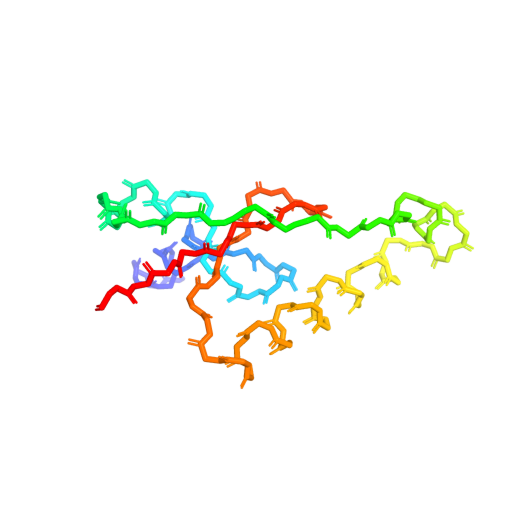,65,56,53,50,49,59,70,26,36,29,87,74,50,69,29,36,14,54,60,38,50,71,70,70,56,90,66,94,38,76,46,82,46,72,54,88,62,46,65,62,43,25,76,74,63,34,60,71,52,35,44,51,52,49,32,51,51,45,48,52,38,52,76,71,72,43,53,52,34,39,71,46,105,57,39,33,39,35,41,48,81,130

Mean predicted aligned error: 5.09 Å

pLDDT: mean 84.66, std 11.68, range [44.56, 97.69]

Foldseek 3Di:
DDPVVVVLVVQADPLQRAGEPVVVVVVDDFPDKDKDFDPCLVVCCVVPNVVRLSVVSNVVSVVCVVVVWRKYHHDSTMIMTGDHD

Sequence (85 aa):
MSPEQLRQELLTCEVTGLPNRRAFDEAGESPAVALSDLDGLKAVNDKYGYDAGDALLKAKATALREAGLEAITIKATSSYVAATA

Secondary structure (DSSP, 8-state):
--HHHHHHHHHB-TTT-SBBHHHHHHH---SEEEEEE-TTHHHHHHHH-HHHHHHHHHHHHHHHHHTT-EEEESSSSEEEEEE--